Protein AF-A0A6A7KUD7-F1 (afdb_monomer_lite)

Radius of gyration: 22.91 Å; chains: 1; bounding box: 72×28×44 Å

Sequence (63 aa):
MTEDRAYLDKQRGMAAPGAAEDPKSRQCLKCRKQFPSEWAGQRVCARCKNRSEWRSGALPRSY

pLDDT: mean 72.87, std 13.36, range [52.22, 92.38]

Secondary structure (DSSP, 8-state):
----HHHHHHHTT---S------EEEE-TTT--EEEESSTT--S-HHHHTSGGGT--------

Foldseek 3Di:
DDDPPVVVVVVVPCPDPCPQPFQDFAAAPPPRDTDGHRDPPDRHHPVRVPPCPPVPPPDPPPD

Structure (mmCIF, N/CA/C/O backbone):
data_AF-A0A6A7KUD7-F1
#
_entry.id   AF-A0A6A7KUD7-F1
#
loop_
_atom_site.group_PDB
_atom_site.id
_atom_site.type_symbol
_atom_site.label_atom_id
_atom_site.label_alt_id
_atom_site.label_comp_id
_atom_site.label_asym_id
_atom_site.label_entity_id
_atom_site.label_seq_id
_atom_site.pdbx_PDB_ins_code
_atom_site.Cartn_x
_atom_site.Cartn_y
_atom_site.Cartn_z
_atom_site.occupancy
_atom_site.B_iso_or_equiv
_atom_site.auth_seq_id
_atom_site.auth_comp_id
_atom_site.auth_asym_id
_atom_site.auth_atom_id
_atom_site.pdbx_PDB_model_num
ATOM 1 N N . MET A 1 1 ? 49.067 -6.473 -20.203 1.00 52.22 1 MET A N 1
ATOM 2 C CA . MET A 1 1 ? 47.974 -6.175 -19.256 1.00 52.22 1 MET A CA 1
ATOM 3 C C . MET A 1 1 ? 46.837 -5.568 -20.057 1.00 52.22 1 MET A C 1
ATOM 5 O O . MET A 1 1 ? 46.684 -4.358 -20.079 1.00 52.22 1 MET A O 1
ATOM 9 N N . THR A 1 2 ? 46.125 -6.391 -20.820 1.00 56.88 2 THR A N 1
ATOM 10 C CA . THR A 1 2 ? 45.047 -5.929 -21.699 1.00 56.88 2 THR A CA 1
ATOM 11 C C . THR A 1 2 ? 43.828 -6.727 -21.304 1.00 56.88 2 THR A C 1
ATOM 13 O O . THR A 1 2 ? 43.682 -7.887 -21.674 1.00 56.88 2 THR A O 1
ATOM 16 N N . GLU A 1 3 ? 43.037 -6.119 -20.430 1.00 57.53 3 GLU A N 1
ATOM 17 C CA . GLU A 1 3 ? 41.734 -6.610 -20.016 1.00 57.53 3 GLU A CA 1
ATOM 18 C C . GLU A 1 3 ? 40.893 -6.864 -21.267 1.00 57.53 3 GLU A C 1
ATOM 20 O O . GLU A 1 3 ? 40.608 -5.962 -22.059 1.00 57.53 3 GLU A O 1
ATOM 25 N N . ASP A 1 4 ? 40.596 -8.142 -21.482 1.00 66.44 4 ASP A N 1
ATOM 26 C CA . ASP A 1 4 ? 39.951 -8.648 -22.678 1.00 66.44 4 ASP A CA 1
ATOM 27 C C . ASP A 1 4 ? 38.552 -8.028 -22.798 1.00 66.44 4 ASP A C 1
ATOM 29 O O . ASP A 1 4 ? 37.672 -8.260 -21.965 1.00 66.44 4 ASP A O 1
ATOM 33 N N . ARG A 1 5 ? 38.359 -7.182 -23.822 1.00 66.44 5 ARG A N 1
ATOM 34 C CA . ARG A 1 5 ? 37.115 -6.430 -24.086 1.00 66.44 5 ARG A CA 1
ATOM 35 C C . ARG A 1 5 ? 35.874 -7.324 -24.140 1.00 66.44 5 ARG A C 1
ATOM 37 O O . ARG A 1 5 ? 34.772 -6.811 -23.942 1.00 66.44 5 ARG A O 1
ATOM 44 N N . ALA A 1 6 ? 36.032 -8.631 -24.360 1.00 68.31 6 ALA A N 1
ATOM 45 C CA . ALA A 1 6 ? 34.929 -9.580 -24.306 1.00 68.31 6 ALA A CA 1
ATOM 46 C C . ALA A 1 6 ? 34.354 -9.744 -22.886 1.00 68.31 6 ALA A C 1
ATOM 48 O O . ALA A 1 6 ? 33.165 -10.026 -22.736 1.00 68.31 6 ALA A O 1
ATOM 49 N N . TYR A 1 7 ? 35.154 -9.525 -21.836 1.00 62.56 7 TYR A N 1
ATOM 50 C CA . TYR A 1 7 ? 34.697 -9.641 -20.449 1.00 62.56 7 TYR A CA 1
ATOM 51 C C . TYR A 1 7 ? 33.747 -8.500 -20.050 1.00 62.56 7 TYR A C 1
ATOM 53 O O . TYR A 1 7 ? 32.704 -8.744 -19.442 1.00 62.56 7 TYR A O 1
ATOM 61 N N . LEU A 1 8 ? 34.062 -7.263 -20.445 1.00 65.69 8 LEU A N 1
ATOM 62 C CA . LEU A 1 8 ? 33.243 -6.081 -20.139 1.00 65.69 8 LEU A CA 1
ATOM 63 C C . LEU A 1 8 ? 31.937 -6.037 -20.952 1.00 65.69 8 LEU A C 1
ATOM 65 O O . LEU A 1 8 ? 30.918 -5.556 -20.457 1.00 65.69 8 LEU A O 1
ATOM 69 N N . ASP A 1 9 ? 31.928 -6.573 -22.177 1.00 67.94 9 ASP A N 1
ATOM 70 C CA . ASP A 1 9 ? 30.712 -6.654 -22.997 1.00 67.94 9 ASP A CA 1
ATOM 71 C C . ASP A 1 9 ? 29.680 -7.632 -22.407 1.00 67.94 9 ASP A C 1
ATOM 73 O O . ASP A 1 9 ? 28.492 -7.314 -22.321 1.00 67.94 9 ASP A O 1
ATOM 77 N N . LYS A 1 10 ? 30.146 -8.762 -21.857 1.00 65.25 10 LYS A N 1
ATOM 78 C CA . LYS A 1 10 ? 29.298 -9.784 -21.223 1.00 65.25 10 LYS A CA 1
ATOM 79 C C . LYS A 1 10 ? 28.534 -9.273 -19.993 1.00 65.25 10 LYS A C 1
ATOM 81 O O . LYS A 1 10 ? 27.470 -9.799 -19.671 1.00 65.25 10 LYS A O 1
ATOM 86 N N . GLN A 1 11 ? 29.042 -8.241 -19.317 1.00 61.84 11 GLN A N 1
ATOM 87 C CA . GLN A 1 11 ? 28.410 -7.652 -18.129 1.00 61.84 11 GLN A CA 1
ATOM 88 C C . GLN A 1 11 ? 27.322 -6.614 -18.452 1.00 61.84 11 GLN A C 1
ATOM 90 O O . GLN A 1 11 ? 26.463 -6.354 -17.613 1.00 61.84 11 GLN A O 1
ATOM 95 N N . ARG A 1 12 ? 27.289 -6.058 -19.670 1.00 65.75 12 ARG A N 1
ATOM 96 C CA . ARG A 1 12 ? 26.271 -5.068 -20.084 1.00 65.75 12 ARG A CA 1
ATOM 97 C C . ARG A 1 12 ? 24.893 -5.673 -20.379 1.00 65.75 12 ARG A C 1
ATOM 99 O O . ARG A 1 12 ? 23.929 -4.929 -20.521 1.00 65.75 12 ARG A O 1
ATOM 106 N N . GLY A 1 13 ? 24.792 -7.001 -20.463 1.00 57.41 13 GLY A N 1
ATOM 107 C CA . GLY A 1 13 ? 23.569 -7.712 -20.850 1.00 57.41 13 GLY A CA 1
ATOM 108 C C . GLY A 1 13 ? 22.626 -8.116 -19.710 1.00 57.41 13 GLY A C 1
ATOM 109 O O . GLY A 1 13 ? 21.530 -8.589 -19.991 1.00 57.41 13 GLY A O 1
ATOM 110 N N . MET A 1 14 ? 23.001 -7.942 -18.438 1.00 57.19 14 MET A N 1
ATOM 111 C CA . MET A 1 14 ? 22.125 -8.268 -17.301 1.00 57.19 14 MET A CA 1
ATOM 112 C C . MET A 1 14 ? 21.415 -7.017 -16.780 1.00 57.19 14 MET A C 1
ATOM 114 O O . MET A 1 14 ? 21.604 -6.598 -15.639 1.00 57.19 14 MET A O 1
ATOM 118 N N . ALA A 1 15 ? 20.580 -6.408 -17.623 1.00 55.38 15 ALA A N 1
ATOM 119 C CA . ALA A 1 15 ? 19.532 -5.532 -17.115 1.00 55.38 15 ALA A CA 1
ATOM 120 C C . ALA A 1 15 ? 18.587 -6.394 -16.260 1.00 55.38 15 ALA A C 1
ATOM 122 O O . ALA A 1 15 ? 18.031 -7.385 -16.734 1.00 55.38 15 ALA A O 1
ATOM 123 N N . ALA A 1 16 ? 18.502 -6.062 -14.974 1.00 60.12 16 ALA A N 1
ATOM 124 C CA . ALA A 1 16 ? 17.852 -6.857 -13.943 1.00 60.12 16 ALA A CA 1
ATOM 125 C C . ALA A 1 16 ? 16.409 -7.269 -14.320 1.00 60.12 16 ALA A C 1
ATOM 127 O O . ALA A 1 16 ? 15.636 -6.420 -14.775 1.00 60.12 16 ALA A O 1
ATOM 128 N N . PRO A 1 17 ? 15.995 -8.533 -14.093 1.00 56.44 17 PRO A N 1
ATOM 129 C CA . PRO A 1 17 ? 14.608 -8.957 -14.247 1.00 56.44 17 PRO A CA 1
ATOM 130 C C . PRO A 1 17 ? 13.803 -8.416 -13.064 1.00 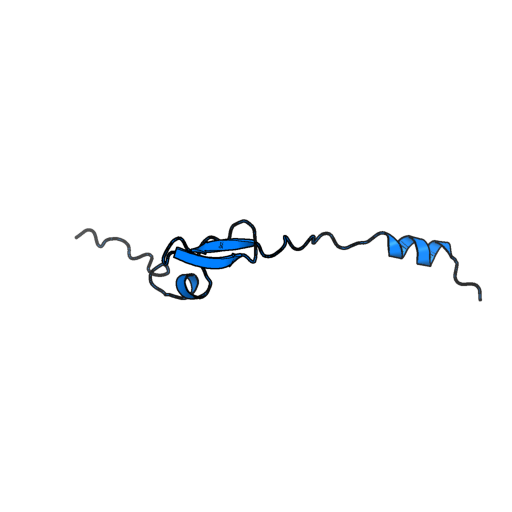56.44 17 PRO A C 1
ATOM 132 O O . PRO A 1 17 ? 13.584 -9.074 -12.052 1.00 56.44 17 PRO A O 1
ATOM 135 N N . GLY A 1 18 ? 13.424 -7.157 -13.182 1.00 56.19 18 GLY A N 1
ATOM 136 C CA . GLY A 1 18 ? 12.694 -6.421 -12.170 1.00 56.19 18 GLY A CA 1
ATOM 137 C C . GLY A 1 18 ? 12.262 -5.103 -12.768 1.00 56.19 18 GLY A C 1
ATOM 138 O O . GLY A 1 18 ? 12.624 -4.051 -12.254 1.00 56.19 18 GLY A O 1
ATOM 139 N N . ALA A 1 19 ? 11.546 -5.161 -13.895 1.00 55.88 19 ALA A N 1
ATOM 140 C CA . ALA A 1 19 ? 10.739 -4.041 -14.342 1.00 55.88 19 ALA A CA 1
ATOM 141 C C . ALA A 1 19 ? 9.768 -3.738 -13.197 1.00 55.88 19 ALA A C 1
ATOM 143 O O . ALA A 1 19 ? 8.734 -4.388 -13.067 1.00 55.88 19 ALA A O 1
ATOM 144 N N . ALA A 1 20 ? 10.189 -2.842 -12.305 1.00 58.16 20 ALA A N 1
ATOM 145 C CA . ALA A 1 20 ? 9.386 -2.313 -11.230 1.00 58.16 20 ALA A CA 1
ATOM 146 C C . ALA A 1 20 ? 8.159 -1.723 -11.910 1.00 58.16 20 ALA A C 1
ATOM 148 O O . ALA A 1 20 ? 8.231 -0.710 -12.601 1.00 58.16 20 ALA A O 1
ATOM 149 N N . GLU A 1 21 ? 7.070 -2.470 -11.830 1.00 64.81 21 GLU A N 1
ATOM 150 C CA . GLU A 1 21 ? 5.787 -2.087 -12.373 1.00 64.81 21 GLU A CA 1
ATOM 151 C C . GLU A 1 21 ? 5.462 -0.725 -11.767 1.00 64.81 21 GLU A C 1
ATOM 153 O O . GLU A 1 21 ? 5.345 -0.600 -10.548 1.00 64.81 21 GLU A O 1
ATOM 158 N N . ASP A 1 22 ? 5.431 0.298 -12.625 1.00 68.88 22 ASP A N 1
ATOM 159 C CA . ASP A 1 22 ? 5.323 1.689 -12.201 1.00 68.88 22 ASP A CA 1
ATOM 160 C C . ASP A 1 22 ? 4.160 1.825 -11.204 1.00 68.88 22 ASP A C 1
ATOM 162 O O . ASP A 1 22 ? 3.059 1.318 -11.494 1.00 68.88 22 ASP A O 1
ATOM 166 N N . PRO A 1 23 ? 4.393 2.404 -10.008 1.00 70.81 23 PRO A N 1
ATOM 167 C CA . PRO A 1 23 ? 3.452 2.336 -8.905 1.00 70.81 23 PRO A CA 1
ATOM 168 C C . PRO A 1 23 ? 2.133 2.996 -9.296 1.00 70.81 23 PRO A C 1
ATOM 170 O O . PRO A 1 23 ? 1.960 4.214 -9.280 1.00 70.81 23 PRO A O 1
ATOM 173 N N . LYS A 1 24 ? 1.163 2.161 -9.665 1.00 81.00 24 LYS A N 1
ATOM 174 C CA . LYS A 1 24 ? -0.068 2.634 -10.292 1.00 81.00 24 LYS A CA 1
ATOM 175 C C . LYS A 1 24 ? -1.021 3.144 -9.223 1.00 81.00 24 LYS A C 1
ATOM 177 O O . LYS A 1 24 ? -1.356 2.419 -8.286 1.00 81.00 24 LYS A O 1
ATOM 182 N N . SER A 1 25 ? -1.506 4.370 -9.377 1.00 88.00 25 SER A N 1
ATOM 183 C CA . SER A 1 25 ? -2.526 4.933 -8.490 1.00 88.00 25 SER A CA 1
ATOM 184 C C . SER A 1 25 ? -3.843 4.164 -8.627 1.00 88.00 25 SER A C 1
ATOM 186 O O . SER A 1 25 ? -4.486 4.189 -9.676 1.00 88.00 25 SER A O 1
ATOM 188 N N . ARG A 1 26 ? -4.265 3.473 -7.563 1.00 89.00 26 ARG A N 1
ATOM 189 C CA . ARG A 1 26 ? -5.525 2.708 -7.503 1.00 89.00 26 ARG A CA 1
ATOM 190 C C . ARG A 1 26 ? -6.414 3.213 -6.373 1.00 89.00 26 ARG A C 1
ATOM 192 O O . ARG A 1 26 ? -5.950 3.855 -5.438 1.00 89.00 26 ARG A O 1
ATOM 199 N N . GLN A 1 27 ? -7.711 2.915 -6.441 1.00 92.38 27 GLN A N 1
ATOM 200 C CA . GLN A 1 27 ? -8.656 3.210 -5.360 1.00 92.38 27 GLN A CA 1
ATOM 201 C C . GLN A 1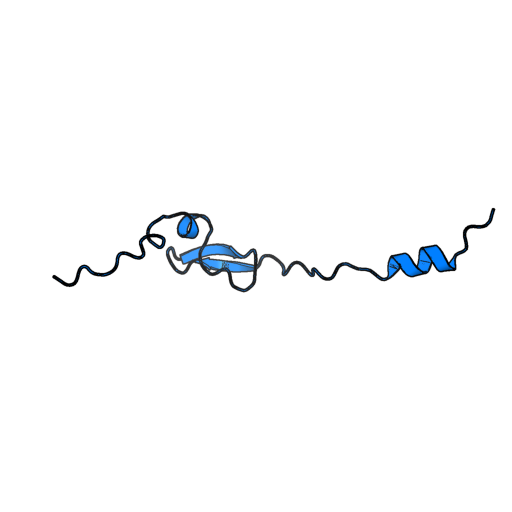 27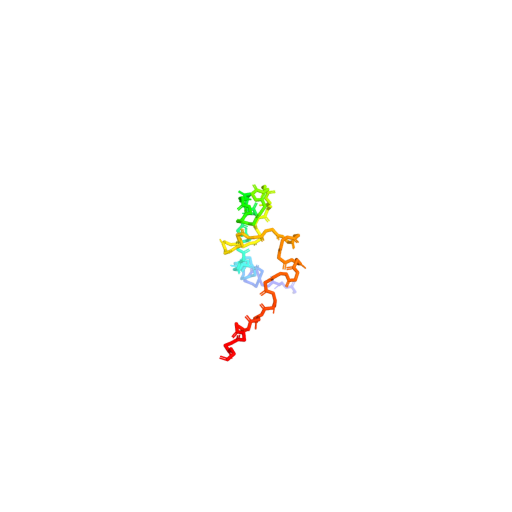 ? -8.709 2.059 -4.351 1.00 92.38 27 GLN A C 1
ATOM 203 O O . GLN A 1 27 ? -8.870 0.897 -4.725 1.00 92.38 27 GLN A O 1
ATOM 208 N N . CYS A 1 28 ? -8.601 2.384 -3.062 1.00 91.75 28 CYS A N 1
ATOM 209 C CA . CYS A 1 28 ? -8.678 1.409 -1.976 1.00 91.75 28 CYS A CA 1
ATOM 210 C C . CYS A 1 28 ? -10.081 0.801 -1.876 1.00 91.75 28 CYS A C 1
ATOM 212 O O . CYS A 1 28 ? -11.069 1.527 -1.790 1.00 91.75 28 CYS A O 1
ATOM 214 N N . LEU A 1 29 ? -10.180 -0.524 -1.782 1.00 89.31 29 LEU A N 1
ATOM 215 C CA . LEU A 1 29 ? -11.478 -1.194 -1.642 1.00 89.31 29 LEU A CA 1
ATOM 216 C C . LEU A 1 29 ? -12.196 -0.887 -0.312 1.00 89.31 29 LEU A C 1
ATOM 218 O O . LEU A 1 29 ? -13.419 -0.907 -0.280 1.00 89.31 29 LEU A O 1
ATOM 222 N N . LYS A 1 30 ? -11.467 -0.560 0.769 1.00 87.50 30 LYS A N 1
ATOM 223 C CA . LYS A 1 30 ? -12.059 -0.270 2.094 1.00 87.50 30 LYS A CA 1
ATOM 224 C C . LYS A 1 30 ? -12.475 1.189 2.264 1.00 87.50 30 LYS A C 1
ATOM 226 O O . LYS A 1 30 ? -13.544 1.459 2.789 1.00 87.50 30 LYS A O 1
ATOM 231 N N . CYS A 1 31 ? -11.613 2.130 1.875 1.00 91.06 31 CYS A N 1
ATOM 232 C CA . CYS A 1 31 ? -11.819 3.561 2.137 1.00 91.06 31 CYS A CA 1
ATOM 233 C C . CYS A 1 31 ? -11.955 4.422 0.878 1.00 91.06 31 CYS A C 1
ATOM 235 O O . CYS A 1 31 ? -12.083 5.636 1.000 1.00 91.06 31 CYS A O 1
ATOM 237 N N . ARG A 1 32 ? -11.865 3.823 -0.319 1.00 91.81 32 ARG A N 1
ATOM 238 C CA . ARG A 1 32 ? -11.971 4.479 -1.639 1.00 91.81 32 ARG A CA 1
ATOM 239 C C . ARG A 1 32 ? -10.944 5.582 -1.924 1.00 91.81 32 ARG A C 1
ATOM 241 O O . ARG A 1 32 ? -10.945 6.134 -3.016 1.00 91.81 32 ARG A O 1
ATOM 248 N N . LYS A 1 33 ? -10.008 5.852 -1.007 1.00 91.75 33 LYS A N 1
ATOM 249 C CA . LYS A 1 33 ? -8.890 6.776 -1.243 1.00 91.75 33 LYS A CA 1
ATOM 250 C C . LYS A 1 33 ? -7.957 6.244 -2.325 1.00 91.75 33 LYS A C 1
ATOM 252 O O . LYS A 1 33 ? -7.706 5.038 -2.392 1.00 91.75 33 LYS A O 1
ATOM 257 N N . GLN A 1 34 ? -7.431 7.158 -3.130 1.00 91.62 34 GLN A N 1
ATOM 258 C CA . GLN A 1 34 ? -6.409 6.861 -4.123 1.00 91.62 34 GLN A CA 1
ATOM 259 C C . GLN A 1 34 ? -5.068 6.613 -3.414 1.00 91.62 34 GLN A C 1
ATOM 261 O O . GLN A 1 34 ? -4.722 7.338 -2.480 1.00 91.62 34 GLN A O 1
ATOM 266 N N . PHE A 1 35 ? -4.358 5.551 -3.788 1.00 91.56 35 PHE A N 1
ATOM 267 C CA . PHE A 1 35 ? -3.070 5.181 -3.202 1.00 91.56 35 PHE A CA 1
ATOM 268 C C . PHE A 1 35 ? -2.142 4.571 -4.269 1.00 91.56 35 PHE A C 1
ATOM 270 O O . PHE A 1 35 ? -2.645 3.927 -5.198 1.00 91.56 35 PHE A O 1
ATOM 277 N N . PRO A 1 36 ? -0.814 4.762 -4.157 1.00 87.94 36 PRO A N 1
ATOM 278 C CA . PRO A 1 36 ? 0.149 4.134 -5.056 1.00 87.94 36 PRO A CA 1
ATOM 279 C C . PRO A 1 36 ? 0.183 2.629 -4.791 1.00 87.94 36 PRO A C 1
ATOM 281 O O . PRO A 1 36 ? 0.344 2.208 -3.647 1.00 87.94 36 PRO A O 1
ATOM 284 N N . SER A 1 37 ? -0.017 1.823 -5.833 1.00 84.06 37 SER A N 1
ATOM 285 C CA . SER A 1 37 ? 0.044 0.366 -5.720 1.00 84.06 37 SER A CA 1
ATOM 286 C C . SER A 1 37 ? 1.457 -0.117 -5.979 1.00 84.06 37 SER A C 1
ATOM 288 O O . SER A 1 37 ? 1.944 0.034 -7.091 1.00 84.06 37 SER A O 1
ATOM 290 N N . GLU A 1 38 ? 2.084 -0.714 -4.971 1.00 83.56 38 GLU A N 1
ATOM 291 C CA . GLU A 1 38 ? 3.463 -1.221 -5.057 1.00 83.56 38 GLU A CA 1
ATOM 292 C C . GLU A 1 38 ? 3.596 -2.485 -5.927 1.00 83.56 38 GLU A C 1
ATOM 294 O O . GLU A 1 38 ? 4.689 -2.824 -6.359 1.00 83.56 38 GLU A O 1
ATOM 299 N N . TRP A 1 39 ? 2.492 -3.199 -6.172 1.00 83.00 39 TRP A N 1
ATOM 300 C CA . TRP A 1 39 ? 2.428 -4.367 -7.059 1.00 83.00 39 TRP A CA 1
ATOM 301 C C . TRP A 1 39 ? 1.016 -4.529 -7.637 1.00 83.00 39 TRP A C 1
ATOM 303 O O . TRP A 1 39 ? 0.031 -4.044 -7.063 1.00 83.00 39 TRP A O 1
ATOM 313 N N . ALA A 1 40 ? 0.880 -5.254 -8.749 1.00 78.38 40 ALA A N 1
ATOM 314 C CA . ALA A 1 40 ? -0.370 -5.418 -9.496 1.00 78.38 40 ALA A CA 1
ATOM 315 C C . ALA A 1 40 ? -1.565 -5.922 -8.658 1.00 78.38 40 ALA A C 1
ATOM 317 O O . ALA A 1 40 ? -2.717 -5.572 -8.937 1.00 78.38 40 ALA A O 1
ATOM 318 N N . GLY A 1 41 ? -1.297 -6.713 -7.616 1.00 83.44 41 GLY A N 1
ATOM 319 C CA . GLY A 1 41 ? -2.297 -7.273 -6.699 1.00 83.44 41 GLY A CA 1
ATOM 320 C C . GLY A 1 41 ? -2.710 -6.365 -5.531 1.00 83.44 41 GLY A C 1
ATOM 321 O O . GLY A 1 41 ? -3.642 -6.704 -4.797 1.00 83.44 41 GLY A O 1
ATOM 322 N N . GLN A 1 42 ? -2.054 -5.221 -5.315 1.00 86.94 42 GLN A N 1
ATOM 323 C CA . GLN A 1 42 ? -2.363 -4.344 -4.185 1.00 86.94 42 GLN A CA 1
ATOM 324 C C . GLN A 1 42 ? -3.668 -3.568 -4.452 1.00 86.94 42 GLN A C 1
ATOM 326 O O . GLN A 1 42 ? -3.729 -2.690 -5.307 1.00 86.94 42 GLN A O 1
ATOM 331 N N . ARG A 1 43 ? -4.750 -3.895 -3.728 1.00 89.31 43 ARG A N 1
ATOM 332 C CA . ARG A 1 43 ? -6.069 -3.220 -3.853 1.00 89.31 43 ARG A CA 1
ATOM 333 C C . ARG A 1 43 ? -6.544 -2.523 -2.574 1.00 89.31 43 ARG A C 1
ATOM 335 O O . ARG A 1 43 ? -7.598 -1.886 -2.555 1.00 89.31 43 ARG A O 1
ATOM 342 N N . VAL A 1 44 ? -5.774 -2.637 -1.496 1.00 89.19 44 VAL A N 1
ATOM 343 C CA . VAL A 1 44 ? -6.053 -2.021 -0.196 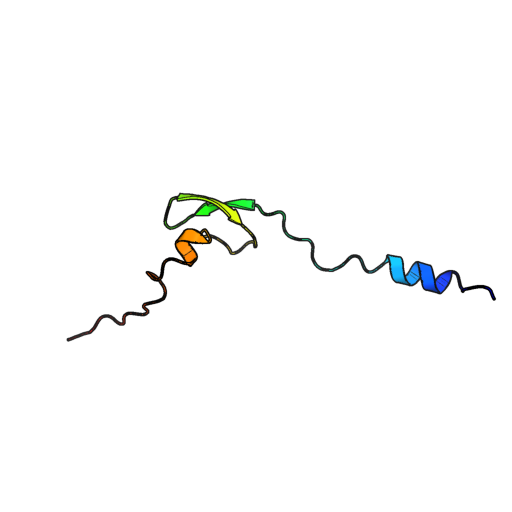1.00 89.19 44 VAL A CA 1
ATOM 344 C C . VAL A 1 44 ? -4.836 -1.194 0.195 1.00 89.19 44 VAL A C 1
ATOM 346 O O . VAL A 1 44 ? -3.725 -1.716 0.211 1.00 89.19 44 VAL A O 1
ATOM 349 N N . CYS A 1 45 ? -5.044 0.084 0.517 1.00 90.50 45 CYS A N 1
ATOM 350 C CA . CYS A 1 45 ? -3.950 0.973 0.900 1.00 90.50 45 CYS A 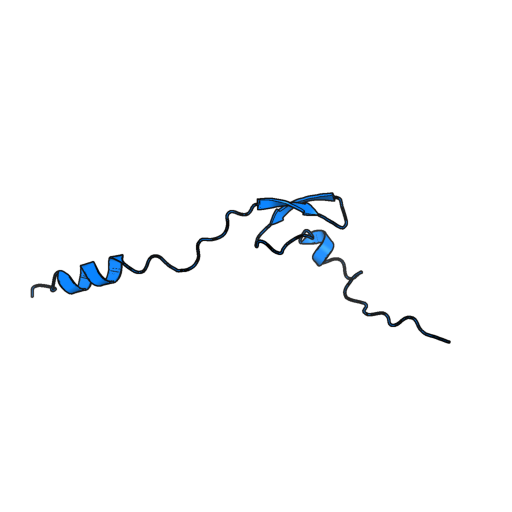CA 1
ATOM 351 C C . CYS A 1 45 ? -3.279 0.515 2.203 1.00 90.50 45 CYS A C 1
ATOM 353 O O . CYS A 1 45 ? -3.938 -0.074 3.064 1.00 90.50 45 CYS A O 1
ATOM 355 N N . ALA A 1 46 ? -1.998 0.850 2.394 1.00 85.25 46 ALA A N 1
ATOM 356 C CA . ALA A 1 46 ? -1.223 0.469 3.581 1.00 85.25 46 ALA A CA 1
ATOM 357 C C . ALA A 1 46 ? -1.937 0.808 4.905 1.00 85.25 46 ALA A C 1
ATOM 359 O O . ALA A 1 46 ? -1.983 -0.013 5.818 1.00 85.25 46 ALA A O 1
ATOM 360 N N . ARG A 1 47 ? -2.607 1.968 4.978 1.00 87.38 47 ARG A N 1
ATOM 361 C CA . ARG A 1 47 ? -3.394 2.388 6.151 1.00 87.38 47 ARG A CA 1
ATOM 362 C C . ARG A 1 47 ? -4.549 1.434 6.466 1.00 87.38 47 ARG A C 1
ATOM 364 O O . ARG A 1 47 ? -4.791 1.117 7.626 1.00 87.38 47 ARG A O 1
ATOM 371 N N . CYS A 1 48 ? -5.283 0.996 5.445 1.00 87.62 48 CYS A N 1
ATOM 372 C CA . CYS A 1 48 ? -6.382 0.048 5.614 1.00 87.62 48 CYS A CA 1
ATOM 373 C C . CYS A 1 48 ? -5.869 -1.378 5.814 1.00 87.62 48 CYS A C 1
ATOM 375 O O . CYS A 1 48 ? -6.472 -2.110 6.587 1.00 87.62 48 CYS A O 1
ATOM 377 N N . LYS A 1 49 ? -4.752 -1.754 5.184 1.00 83.12 49 LYS A N 1
ATOM 378 C CA . LYS A 1 49 ? -4.087 -3.050 5.371 1.00 83.12 49 LYS A CA 1
ATOM 379 C C . LYS A 1 49 ? -3.563 -3.221 6.802 1.00 83.12 49 LYS A C 1
ATOM 381 O O . LYS A 1 49 ? -3.615 -4.323 7.332 1.00 83.12 49 LYS A O 1
ATOM 386 N N . ASN A 1 50 ? -3.103 -2.135 7.428 1.00 81.25 50 ASN A N 1
ATOM 387 C CA . ASN A 1 50 ? -2.607 -2.137 8.807 1.00 81.25 50 ASN A CA 1
ATOM 388 C C . ASN A 1 50 ? -3.719 -2.032 9.865 1.00 81.25 50 ASN A C 1
ATOM 390 O O . ASN A 1 50 ? -3.459 -2.221 11.049 1.00 81.25 50 ASN A O 1
ATOM 394 N N . ARG A 1 51 ? -4.964 -1.732 9.469 1.00 78.25 51 ARG A N 1
ATOM 395 C CA . ARG A 1 51 ? -6.109 -1.854 10.380 1.00 78.25 51 ARG A CA 1
ATOM 396 C C . ARG A 1 51 ? -6.358 -3.332 10.642 1.00 78.25 51 ARG A C 1
ATOM 398 O O . ARG A 1 51 ? -6.626 -4.082 9.715 1.00 78.25 51 ARG A O 1
ATOM 405 N N . SER A 1 52 ? -6.312 -3.736 11.904 1.00 63.12 52 SER A N 1
ATOM 406 C CA . SER A 1 52 ? -6.433 -5.132 12.346 1.00 63.12 52 SER A CA 1
ATOM 407 C C . SER A 1 52 ? -7.796 -5.788 12.080 1.00 63.12 52 SER A C 1
ATOM 409 O O . SER A 1 52 ? -7.956 -6.967 12.369 1.00 63.12 52 SER A O 1
ATOM 411 N N . GLU A 1 53 ? -8.762 -5.072 11.494 1.00 63.38 53 GLU A N 1
ATOM 412 C CA . GLU A 1 53 ? -10.129 -5.552 11.224 1.00 63.38 53 GLU A CA 1
ATOM 413 C C . GLU A 1 53 ? -10.190 -6.831 10.364 1.00 63.38 53 GLU A C 1
ATOM 415 O O . GLU A 1 53 ? -11.193 -7.529 10.387 1.00 63.38 53 GLU A O 1
ATOM 420 N N . TRP A 1 54 ? -9.131 -7.154 9.616 1.00 61.03 54 TRP A N 1
ATOM 421 C CA . TRP A 1 54 ? -9.060 -8.330 8.729 1.00 61.03 54 TRP A CA 1
ATOM 422 C C . TRP A 1 54 ? -8.239 -9.486 9.306 1.00 61.03 54 TRP A C 1
ATOM 424 O O . TRP A 1 54 ? -8.255 -10.583 8.759 1.00 61.03 54 TRP A O 1
ATOM 434 N N . ARG A 1 55 ? -7.456 -9.224 10.363 1.00 60.19 55 ARG A N 1
ATOM 435 C CA . ARG A 1 55 ? -6.580 -10.220 11.009 1.00 60.19 55 ARG A CA 1
ATOM 436 C C . ARG A 1 55 ? -7.369 -11.135 11.938 1.00 60.19 55 ARG A C 1
ATOM 438 O O . ARG A 1 55 ? -6.927 -12.244 12.218 1.00 60.19 55 ARG A O 1
ATOM 445 N N . SER A 1 56 ? -8.529 -10.679 12.397 1.00 58.00 56 SER A N 1
ATOM 446 C CA . SER A 1 56 ? -9.448 -11.496 13.167 1.00 58.00 56 SER A CA 1
ATOM 447 C C . SER A 1 56 ? -10.196 -12.412 12.208 1.00 58.00 56 SER A C 1
ATOM 449 O O . SER A 1 56 ? -11.289 -12.088 11.751 1.00 58.00 56 SER A O 1
ATOM 451 N N . GLY A 1 57 ? -9.620 -13.583 11.931 1.00 58.38 57 GLY A N 1
ATOM 452 C CA . GLY A 1 57 ? -10.381 -14.774 11.554 1.00 58.38 57 GLY A CA 1
ATOM 453 C C . GLY A 1 57 ? -11.276 -15.192 12.720 1.00 58.38 57 GLY A C 1
ATOM 454 O O . GLY A 1 57 ? -11.115 -16.275 13.273 1.00 58.38 57 GLY A O 1
ATOM 455 N N . ALA A 1 58 ? -12.157 -14.289 13.158 1.00 60.56 58 ALA A N 1
ATOM 456 C CA . ALA A 1 58 ? -13.175 -14.571 14.140 1.00 60.56 58 ALA A CA 1
ATOM 457 C C . ALA A 1 58 ? -14.115 -15.560 13.465 1.00 60.56 58 ALA A C 1
ATOM 459 O O . ALA A 1 58 ? -14.986 -15.178 12.684 1.00 60.56 58 ALA A O 1
ATOM 460 N N . LEU A 1 59 ? -13.871 -16.846 13.714 1.00 64.31 59 LEU A N 1
ATOM 461 C CA . LEU A 1 59 ? -14.856 -17.876 13.458 1.00 64.31 59 LEU A CA 1
ATOM 462 C C . LEU A 1 59 ? -16.160 -17.369 14.081 1.00 64.31 59 LEU A C 1
ATOM 464 O O . LEU A 1 59 ? -16.134 -16.965 15.253 1.00 64.31 59 LEU A O 1
ATOM 468 N N . PRO A 1 60 ? -17.276 -17.317 13.334 1.00 58.28 60 PRO A N 1
ATOM 469 C CA . PRO A 1 60 ? -18.553 -17.086 13.976 1.00 58.28 60 PRO A CA 1
ATOM 470 C C . PRO A 1 60 ? -18.672 -18.164 15.053 1.00 58.28 60 PRO A C 1
ATOM 472 O O . PRO A 1 60 ? -18.589 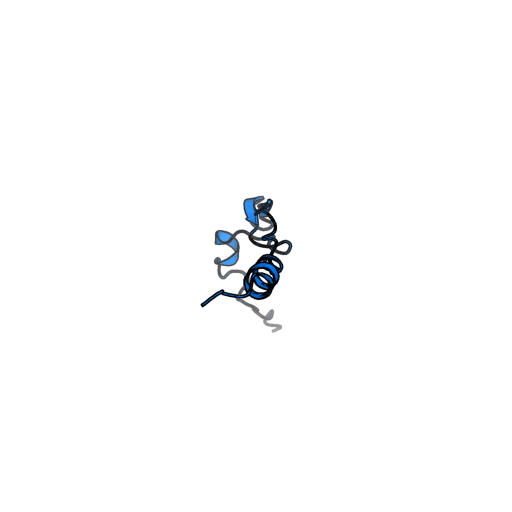-19.352 14.743 1.00 58.28 60 PRO A O 1
ATOM 475 N N . ARG A 1 61 ? -18.763 -17.765 16.330 1.00 61.00 61 ARG A N 1
ATOM 476 C CA . ARG A 1 61 ? -19.104 -18.705 17.400 1.00 61.00 61 ARG A CA 1
ATOM 477 C C . ARG A 1 61 ? -20.515 -19.180 17.090 1.00 61.00 61 ARG A C 1
ATOM 479 O O . ARG A 1 61 ? -21.481 -18.505 17.428 1.00 61.00 61 ARG A O 1
ATOM 486 N N . SER A 1 62 ? -20.616 -20.297 16.386 1.00 61.84 62 SER A N 1
ATOM 487 C CA . SER A 1 62 ? -21.816 -21.112 16.360 1.00 61.84 62 SER A CA 1
ATOM 488 C C . SER A 1 62 ? -22.007 -21.618 17.786 1.00 61.84 62 SER A C 1
ATOM 490 O O . SER A 1 62 ? -21.176 -22.379 18.288 1.00 61.84 62 SER A O 1
ATOM 492 N N . TYR A 1 63 ? -23.007 -21.037 18.445 1.00 66.75 63 TYR A N 1
ATOM 493 C CA . TYR A 1 63 ? -23.506 -21.431 19.758 1.00 66.75 63 TYR A CA 1
ATOM 494 C C . TYR A 1 63 ? -24.214 -22.783 19.674 1.00 66.75 63 TYR A C 1
ATOM 496 O O . TYR A 1 63 ? -24.774 -23.070 18.590 1.00 66.75 63 TYR A O 1
#